Protein AF-J7IHN8-F1 (afdb_monomer_lite)

Secondary structure (DSSP, 8-state):
---HHHHHTS-HHHHHHHHHHHHHHTTSSS-HHHHHHHHHHHHHHHHHHHHHHHHTTS--S------------GGGGS-HHHHHHHHHHHHHHHHHHHHHHTSSS--HHHHHHHHHHTS--PPPPPHHHHHHH-

Organism: Pseudomonas syringae pv. actinidiae (NCBI:txid103796)

Structure (mmCIF, N/CA/C/O backbone):
data_AF-J7IHN8-F1
#
_entry.id   AF-J7IHN8-F1
#
loop_
_atom_site.group_PDB
_atom_site.id
_atom_site.type_symbol
_atom_site.label_atom_id
_atom_site.label_alt_id
_atom_site.label_comp_id
_atom_site.label_asym_id
_atom_site.label_entity_id
_atom_site.label_seq_id
_atom_site.pdbx_PDB_ins_code
_atom_site.Cartn_x
_atom_site.Cartn_y
_atom_site.Cartn_z
_atom_site.occupancy
_atom_site.B_iso_or_equiv
_atom_site.auth_seq_id
_atom_site.auth_comp_id
_atom_site.auth_asym_id
_atom_site.auth_atom_id
_atom_site.pdbx_PDB_model_num
ATOM 1 N N . ALA A 1 1 ? -23.580 -11.615 24.231 1.00 74.19 1 ALA A N 1
ATOM 2 C CA . ALA A 1 1 ? -23.096 -10.227 24.086 1.00 74.19 1 ALA A CA 1
ATOM 3 C C . ALA A 1 1 ? -23.162 -9.563 25.455 1.00 74.19 1 ALA A C 1
ATOM 5 O O . ALA A 1 1 ? -23.941 -10.038 26.266 1.00 74.19 1 ALA A O 1
ATOM 6 N N . ALA A 1 2 ? -22.341 -8.549 25.736 1.00 79.25 2 ALA A N 1
ATOM 7 C CA . ALA A 1 2 ? -22.412 -7.786 26.988 1.00 79.25 2 ALA A CA 1
ATOM 8 C C . ALA A 1 2 ? -23.322 -6.558 26.797 1.00 79.25 2 ALA A C 1
ATOM 10 O O . ALA A 1 2 ? -22.851 -5.425 26.770 1.00 79.25 2 ALA A O 1
ATOM 11 N N . ASP A 1 3 ? -24.605 -6.811 26.546 1.00 87.69 3 ASP A N 1
ATOM 12 C CA . ASP A 1 3 ? -25.642 -5.779 26.455 1.00 87.69 3 ASP A CA 1
ATOM 13 C C . ASP A 1 3 ? -26.174 -5.375 27.845 1.00 87.69 3 ASP A C 1
ATOM 15 O O . ASP A 1 3 ? -25.866 -6.004 28.862 1.00 87.69 3 ASP A O 1
ATOM 19 N N . ASP A 1 4 ? -27.002 -4.332 27.903 1.00 81.00 4 ASP A N 1
ATOM 20 C CA . ASP A 1 4 ? -27.564 -3.826 29.162 1.00 81.00 4 ASP A CA 1
ATOM 21 C C . ASP A 1 4 ? -28.358 -4.889 29.942 1.00 81.00 4 ASP A C 1
ATOM 23 O O . ASP A 1 4 ? -28.338 -4.898 31.179 1.00 81.00 4 ASP A O 1
ATOM 27 N N . GLY A 1 5 ? -29.012 -5.817 29.235 1.00 81.25 5 GLY A N 1
ATOM 28 C CA . GLY A 1 5 ? -29.738 -6.935 29.833 1.00 81.25 5 GLY A CA 1
ATOM 29 C C . GLY A 1 5 ? -28.796 -7.884 30.567 1.00 81.25 5 GLY A C 1
ATOM 30 O O . GLY A 1 5 ? -28.989 -8.169 31.746 1.00 81.25 5 GLY A O 1
ATOM 31 N N . THR A 1 6 ? -27.718 -8.304 29.909 1.00 80.62 6 THR A N 1
ATOM 32 C CA . THR A 1 6 ? -26.704 -9.196 30.495 1.00 80.62 6 THR A CA 1
ATOM 33 C C . THR A 1 6 ? -25.901 -8.550 31.624 1.00 80.62 6 THR A C 1
ATOM 35 O O . THR A 1 6 ? -25.561 -9.229 32.593 1.00 80.62 6 THR A O 1
ATOM 38 N N . ILE A 1 7 ? -25.650 -7.237 31.574 1.00 79.12 7 ILE A N 1
ATOM 39 C CA . ILE A 1 7 ? -24.996 -6.509 32.675 1.00 79.12 7 ILE A CA 1
ATOM 40 C C . ILE A 1 7 ? -25.909 -6.441 33.906 1.00 79.12 7 ILE A C 1
ATOM 42 O O . ILE A 1 7 ? -25.419 -6.481 35.033 1.00 79.12 7 ILE A O 1
ATOM 46 N N . SER A 1 8 ? -27.228 -6.383 33.713 1.00 80.94 8 SER A N 1
ATOM 47 C CA . SER A 1 8 ? -28.208 -6.304 34.806 1.00 80.94 8 SER A CA 1
ATOM 48 C C . SER A 1 8 ? -28.375 -7.624 35.576 1.00 80.94 8 SER A C 1
ATOM 50 O O . SER A 1 8 ? -28.904 -7.618 36.684 1.00 80.94 8 SER A O 1
ATOM 52 N N . VAL A 1 9 ? -27.880 -8.739 35.023 1.00 88.00 9 VAL A N 1
ATOM 53 C CA . VAL A 1 9 ? -27.832 -10.060 35.682 1.00 88.00 9 VAL A CA 1
ATOM 54 C C . VAL A 1 9 ? -26.657 -10.169 36.664 1.00 88.00 9 VAL A C 1
ATOM 56 O O . VAL A 1 9 ? -26.661 -11.024 37.549 1.00 88.00 9 VAL A O 1
ATOM 59 N N . LEU A 1 10 ? -25.645 -9.299 36.552 1.00 85.19 10 LEU A N 1
ATOM 60 C CA . LEU A 1 10 ? -24.555 -9.252 37.525 1.00 85.19 10 LEU A CA 1
ATOM 61 C C . LEU A 1 10 ? -25.071 -8.798 38.888 1.00 85.19 10 LEU A C 1
ATOM 63 O O . LEU A 1 10 ? -26.045 -8.051 38.995 1.00 85.19 10 LEU A O 1
ATOM 67 N N . ARG A 1 11 ? -24.352 -9.191 39.939 1.00 90.38 11 ARG A N 1
ATOM 68 C CA . ARG A 1 11 ? -24.652 -8.717 41.288 1.00 90.38 11 ARG A CA 1
ATOM 69 C C . ARG A 1 11 ? -24.632 -7.177 41.318 1.00 90.38 11 ARG A C 1
ATOM 71 O O . ARG A 1 11 ? -23.719 -6.598 40.713 1.00 90.38 11 ARG A O 1
ATOM 78 N N . PRO A 1 12 ? -25.603 -6.504 41.966 1.00 85.62 12 PRO A N 1
ATOM 79 C CA . PRO A 1 12 ? -25.777 -5.049 41.883 1.00 85.62 12 PRO A CA 1
ATOM 80 C C . PRO A 1 12 ? -24.500 -4.239 42.149 1.00 85.62 12 PRO A C 1
ATOM 82 O O . PRO A 1 12 ? -24.216 -3.262 41.455 1.00 85.62 12 PRO A O 1
ATOM 85 N N . GLU A 1 13 ? -23.668 -4.686 43.087 1.00 86.81 13 GLU A N 1
ATOM 86 C CA . GLU A 1 13 ? -22.395 -4.061 43.447 1.00 86.81 13 GLU A CA 1
ATOM 87 C C . GLU A 1 13 ? -21.325 -4.131 42.340 1.00 86.81 13 GLU A C 1
ATOM 89 O O . GLU A 1 13 ? -2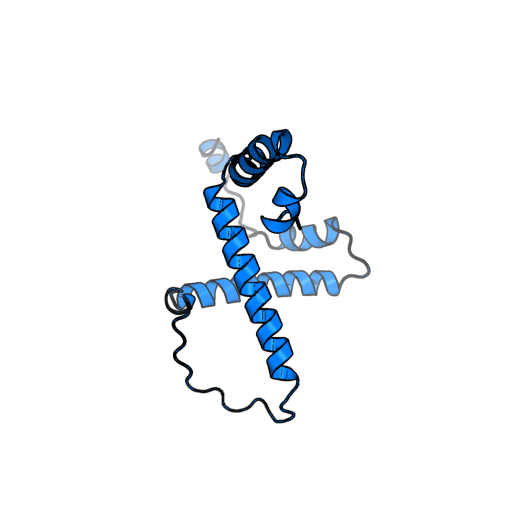0.391 -3.327 42.312 1.00 86.81 13 GLU A O 1
ATOM 94 N N . GLN A 1 14 ? -21.452 -5.074 41.402 1.00 87.50 14 GLN A N 1
ATOM 95 C CA . GLN A 1 14 ? -20.540 -5.254 40.269 1.00 87.50 14 GLN A CA 1
ATOM 96 C C . GLN A 1 14 ? -21.013 -4.516 39.011 1.00 87.50 14 GLN A C 1
ATOM 98 O O . GLN A 1 14 ? -20.192 -4.199 38.147 1.00 87.50 14 GLN A O 1
ATOM 103 N N . GLN A 1 15 ? -22.307 -4.194 38.918 1.00 88.12 15 GLN A N 1
ATOM 104 C CA . GLN A 1 15 ? -22.900 -3.575 37.731 1.00 88.12 15 GLN A CA 1
ATOM 105 C C . GLN A 1 15 ? -22.277 -2.211 37.421 1.00 88.12 15 GLN A C 1
ATOM 107 O O . GLN A 1 15 ? -21.936 -1.935 36.274 1.00 88.12 15 GLN A O 1
ATOM 112 N N . SER A 1 16 ? -22.062 -1.371 38.437 1.00 88.62 16 SER A N 1
ATOM 113 C CA . SER A 1 16 ? -21.483 -0.031 38.251 1.00 88.62 16 SER A CA 1
ATOM 114 C C . SER A 1 16 ? -20.059 -0.079 37.672 1.00 88.62 16 SER A C 1
ATOM 116 O O . SER A 1 16 ? -19.730 0.640 36.721 1.00 88.62 16 SER A O 1
ATOM 118 N N . LYS A 1 17 ? -19.224 -0.997 38.180 1.00 88.88 17 LYS A N 1
ATOM 119 C CA . LYS A 1 17 ? -17.859 -1.216 37.674 1.00 88.88 17 LYS A CA 1
ATOM 120 C C . LYS A 1 17 ? -17.870 -1.785 36.257 1.00 88.88 17 LYS A C 1
ATOM 122 O O . LYS A 1 17 ? -17.123 -1.303 35.411 1.00 88.88 17 LYS A O 1
ATOM 127 N N . ALA A 1 18 ? -18.745 -2.754 35.986 1.00 86.94 18 ALA A N 1
ATOM 128 C CA . ALA A 1 18 ? -18.892 -3.345 34.659 1.00 86.94 18 ALA A CA 1
ATOM 129 C C . ALA A 1 18 ? -19.329 -2.300 33.617 1.00 86.94 18 ALA A C 1
ATOM 131 O O . ALA A 1 18 ? -18.687 -2.168 32.578 1.00 86.94 18 ALA A O 1
ATOM 132 N N . ARG A 1 19 ? -20.353 -1.488 33.918 1.00 88.44 19 ARG A N 1
ATOM 133 C CA . ARG A 1 19 ? -20.815 -0.402 33.033 1.00 88.44 19 ARG A CA 1
ATOM 134 C C . ARG A 1 19 ? -19.708 0.610 32.747 1.00 88.44 19 ARG A C 1
ATOM 136 O O . ARG A 1 19 ? -19.510 0.995 31.598 1.00 88.44 19 ARG A O 1
ATOM 143 N N . SER A 1 20 ? -18.960 1.009 33.776 1.00 87.50 20 SER A N 1
ATOM 144 C CA . SER A 1 20 ? -17.844 1.952 33.629 1.00 87.50 20 SER A CA 1
ATOM 145 C C . SER A 1 20 ? -16.726 1.385 32.751 1.00 87.50 20 SER A C 1
ATOM 147 O O . SER A 1 20 ? -16.212 2.084 31.879 1.00 87.50 20 SER A O 1
ATOM 149 N N . PHE A 1 21 ? -16.396 0.102 32.929 1.00 91.62 21 PHE A N 1
ATOM 150 C CA . PHE A 1 21 ? -15.411 -0.594 32.106 1.00 91.62 21 PHE A CA 1
ATOM 151 C C . PHE A 1 21 ? -15.835 -0.649 30.634 1.00 91.62 21 PHE A C 1
ATOM 153 O O . PHE A 1 21 ? -15.092 -0.186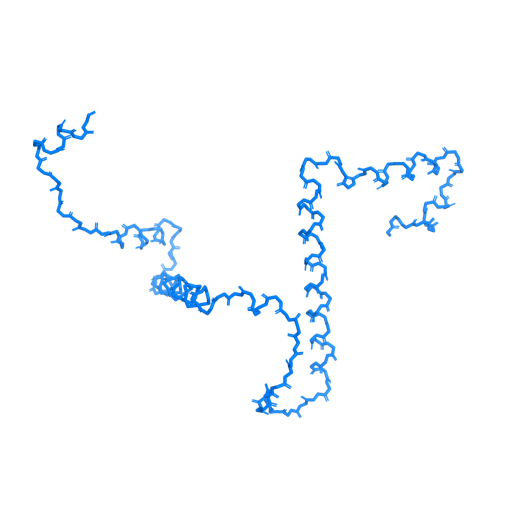 29.771 1.00 91.62 21 PHE A O 1
ATOM 160 N N . PHE A 1 22 ? -17.039 -1.146 30.333 1.00 90.81 22 PHE A N 1
ATOM 161 C CA . PHE A 1 22 ? -17.503 -1.274 28.947 1.00 90.81 22 PHE A CA 1
ATOM 162 C C . PHE A 1 22 ? -17.687 0.082 28.254 1.00 90.81 22 PHE A C 1
ATOM 164 O O . PHE A 1 22 ? -17.431 0.189 27.056 1.00 90.81 22 PHE A O 1
ATOM 171 N N . LYS A 1 23 ? -18.029 1.139 29.004 1.00 88.75 23 LYS A N 1
ATOM 172 C CA . LYS A 1 23 ? -18.074 2.514 28.486 1.00 88.75 23 LYS A CA 1
ATOM 173 C C . LYS A 1 23 ? -16.691 3.030 28.070 1.00 88.75 23 LYS A C 1
ATOM 175 O O . LYS A 1 23 ? -16.580 3.713 27.057 1.00 88.75 23 LYS A O 1
ATOM 180 N N . GLY A 1 24 ? -15.647 2.720 28.842 1.00 84.44 24 GLY A N 1
ATOM 181 C CA . GLY A 1 24 ? -14.277 3.174 28.578 1.00 84.44 24 GLY A CA 1
ATOM 182 C C . GLY A 1 24 ? -13.492 2.293 27.601 1.00 84.44 24 GLY A C 1
ATOM 183 O O . GLY A 1 24 ? -12.569 2.778 26.950 1.00 84.44 24 GLY A O 1
ATOM 184 N N . ALA A 1 25 ? -13.861 1.017 27.462 1.00 87.12 25 ALA A N 1
ATOM 185 C CA . ALA A 1 25 ? -13.088 0.017 26.724 1.00 87.12 25 ALA A CA 1
ATOM 186 C C . ALA A 1 25 ? -12.788 0.409 25.265 1.00 87.12 25 ALA A C 1
ATOM 188 O O . ALA A 1 25 ? -11.691 0.158 24.769 1.00 87.12 25 ALA A O 1
ATOM 189 N N . SER A 1 26 ? -13.722 1.079 24.583 1.00 83.06 26 SER A N 1
ATOM 190 C CA . SER A 1 26 ? -13.543 1.528 23.193 1.00 83.06 26 SER A CA 1
ATOM 191 C C . SER A 1 26 ? -12.503 2.650 23.036 1.00 83.06 26 SER A C 1
ATOM 193 O O . SER A 1 26 ? -11.929 2.824 21.953 1.00 83.06 26 SER A O 1
ATOM 195 N N . GLN A 1 27 ? -12.218 3.383 24.116 1.00 84.00 27 GLN A N 1
ATOM 196 C CA . GLN A 1 27 ? -11.339 4.552 24.135 1.00 84.00 27 GLN A CA 1
ATOM 197 C C . GLN A 1 27 ? -9.916 4.245 24.626 1.00 84.00 27 GLN A C 1
ATOM 199 O O . GLN A 1 27 ? -9.032 5.071 24.425 1.00 84.00 27 GLN A O 1
ATOM 204 N N . LEU A 1 28 ? -9.673 3.065 25.214 1.00 83.38 28 LEU A N 1
ATOM 205 C CA . LEU A 1 28 ? -8.391 2.716 25.849 1.00 83.38 28 LEU A CA 1
ATOM 206 C C . LEU A 1 28 ? -7.199 2.667 24.884 1.00 83.38 28 LEU A C 1
ATOM 208 O O . LEU A 1 28 ? -6.077 2.977 25.269 1.00 83.38 28 LEU A O 1
ATOM 212 N N . ILE A 1 29 ? -7.423 2.266 23.634 1.00 82.75 29 ILE A N 1
ATOM 213 C CA . ILE A 1 29 ? -6.354 2.184 22.633 1.00 82.75 29 ILE A CA 1
ATOM 214 C C . ILE A 1 29 ? -6.229 3.552 21.941 1.00 82.75 29 ILE A C 1
ATOM 216 O O . ILE A 1 29 ? -7.232 4.121 21.495 1.00 82.75 29 ILE A O 1
ATOM 220 N N . GLY A 1 30 ? -5.007 4.069 21.791 1.00 77.06 30 GLY A N 1
ATOM 221 C CA . GLY A 1 30 ? -4.740 5.328 21.080 1.00 77.06 30 GLY A CA 1
ATOM 222 C C . GLY A 1 30 ? -5.294 5.321 19.649 1.00 77.06 30 GLY A C 1
ATOM 223 O O . GLY A 1 30 ? -5.240 4.299 18.971 1.00 77.06 30 GLY A O 1
ATOM 224 N N . GLY A 1 31 ? -5.896 6.428 19.205 1.00 82.06 31 GLY A N 1
ATOM 225 C CA . GLY A 1 31 ? -6.577 6.508 17.900 1.00 82.06 31 GLY A CA 1
ATOM 226 C C . GLY A 1 31 ? -8.025 5.993 17.897 1.00 82.06 31 GLY A C 1
ATOM 227 O O . GLY A 1 31 ? -8.483 5.397 16.921 1.00 82.06 31 GLY A O 1
ATOM 228 N N . SER A 1 32 ? -8.753 6.168 19.005 1.00 81.25 32 SER A N 1
ATOM 229 C CA . SER A 1 32 ? -10.143 5.708 19.163 1.00 81.25 32 SER A CA 1
ATOM 230 C C . SER A 1 32 ? -11.113 6.300 18.142 1.00 81.25 32 SER A C 1
ATOM 232 O O . SER A 1 32 ? -11.991 5.584 17.668 1.00 81.25 32 SER A O 1
ATOM 234 N N . SER A 1 33 ? -10.915 7.558 17.743 1.00 79.56 33 SER A N 1
ATOM 235 C CA . SER A 1 33 ? -11.730 8.224 16.721 1.00 79.56 33 SER A CA 1
ATOM 236 C C . SER A 1 33 ? -11.580 7.557 15.349 1.00 79.56 33 SER A C 1
ATOM 238 O O . SER A 1 33 ? -12.571 7.169 14.733 1.00 79.56 33 SER A O 1
ATOM 240 N N . GLN A 1 34 ? -10.341 7.317 14.908 1.00 83.25 34 GLN A N 1
ATOM 241 C CA . GLN A 1 34 ? -10.059 6.660 13.629 1.00 83.25 34 GLN A CA 1
ATOM 242 C C . GLN A 1 34 ? -10.589 5.224 13.621 1.00 83.25 34 GLN A C 1
ATOM 244 O O . GLN A 1 34 ? -11.228 4.800 12.660 1.00 83.25 34 GLN A O 1
ATOM 249 N N . ARG A 1 35 ? -10.389 4.476 14.714 1.00 85.50 35 ARG A N 1
ATOM 250 C CA . ARG A 1 35 ? -10.926 3.112 14.823 1.00 85.50 35 ARG A CA 1
ATOM 251 C C . ARG A 1 35 ? -12.451 3.074 14.819 1.00 85.50 35 ARG A C 1
ATOM 253 O O . ARG A 1 35 ? -13.009 2.174 14.201 1.00 85.50 35 ARG A O 1
ATOM 260 N N . ALA A 1 36 ? -13.120 4.016 15.485 1.00 85.69 36 ALA A N 1
ATOM 261 C CA . ALA A 1 36 ? -14.580 4.086 15.491 1.00 85.69 36 ALA A CA 1
ATOM 262 C C . ALA A 1 36 ? -15.132 4.358 14.083 1.00 85.69 36 ALA A C 1
ATOM 264 O O . ALA A 1 36 ? -16.068 3.683 13.661 1.00 85.69 36 ALA A O 1
ATOM 265 N N . GLN A 1 37 ? -14.501 5.266 13.330 1.00 83.56 37 GLN A N 1
ATOM 266 C CA . GLN A 1 37 ? -14.863 5.541 11.935 1.00 83.56 37 GLN A CA 1
ATOM 267 C C . GLN A 1 37 ? -14.671 4.306 11.043 1.00 83.56 37 GLN A C 1
ATOM 269 O O . GLN A 1 37 ? -15.577 3.941 10.296 1.00 83.56 37 GLN A O 1
ATOM 274 N N . ILE A 1 38 ? -13.533 3.611 11.163 1.00 84.75 38 ILE A N 1
ATOM 275 C CA . ILE A 1 38 ? -13.275 2.371 10.411 1.00 84.75 38 ILE A CA 1
ATOM 276 C C . ILE A 1 38 ? -14.314 1.299 10.764 1.00 84.75 38 ILE A C 1
ATOM 278 O O . ILE A 1 38 ? -14.900 0.693 9.870 1.00 84.75 38 ILE A O 1
ATOM 282 N N . ALA A 1 39 ? -14.588 1.084 12.054 1.00 85.25 39 ALA A N 1
ATOM 283 C CA . ALA A 1 39 ? -15.567 0.097 12.503 1.00 85.25 39 ALA A CA 1
ATOM 284 C C . ALA A 1 39 ? -16.984 0.407 11.991 1.00 85.25 39 ALA A C 1
ATOM 286 O O . ALA A 1 39 ? -17.697 -0.507 11.580 1.00 85.25 39 ALA A O 1
ATOM 287 N N . GLN A 1 40 ? -17.381 1.683 11.966 1.00 87.38 40 GLN A N 1
ATOM 288 C CA . GLN A 1 40 ? -18.672 2.110 11.429 1.00 87.38 40 GLN A CA 1
ATOM 289 C C . GLN A 1 40 ? -18.788 1.799 9.932 1.00 87.38 40 GLN A C 1
ATOM 291 O O . GLN A 1 40 ? -19.754 1.157 9.523 1.00 87.38 40 GLN A O 1
ATOM 296 N N . VAL A 1 41 ? -17.782 2.172 9.134 1.00 88.75 41 VAL A N 1
ATOM 297 C CA . VAL A 1 41 ? -17.771 1.913 7.684 1.00 88.75 41 VAL A CA 1
ATOM 298 C C . VAL A 1 41 ? -17.779 0.412 7.384 1.00 88.75 41 VAL A C 1
ATOM 300 O O . VAL A 1 41 ? -18.469 -0.035 6.467 1.00 88.75 41 VAL A O 1
ATOM 303 N N . LEU A 1 42 ? -17.042 -0.393 8.154 1.00 88.38 42 LEU A N 1
ATOM 304 C CA . LEU A 1 42 ? -17.043 -1.848 7.991 1.00 88.38 42 LEU A CA 1
ATOM 305 C C . LEU A 1 42 ? -18.419 -2.447 8.298 1.00 88.38 42 LEU A C 1
ATOM 307 O O . LEU A 1 42 ? -18.921 -3.246 7.508 1.00 88.38 42 LEU A O 1
ATOM 311 N N . ASN A 1 43 ? -19.054 -2.034 9.397 1.00 87.62 43 ASN A N 1
ATOM 312 C CA . ASN A 1 43 ? -20.385 -2.516 9.761 1.00 87.62 43 ASN A CA 1
ATOM 313 C C . ASN A 1 43 ? -21.445 -2.119 8.723 1.00 87.62 43 ASN A C 1
ATOM 315 O O . ASN A 1 43 ? -22.292 -2.942 8.377 1.00 87.62 43 ASN A O 1
ATOM 319 N N . GLU A 1 44 ? -21.366 -0.906 8.174 1.00 85.25 44 GLU A N 1
ATOM 320 C CA . GLU A 1 44 ? -22.246 -0.445 7.095 1.00 85.25 44 GLU A CA 1
ATOM 321 C C . GLU A 1 44 ? -22.074 -1.289 5.823 1.00 85.25 44 GLU A C 1
ATOM 323 O O . GLU A 1 44 ? -23.053 -1.748 5.234 1.00 85.25 44 GLU A O 1
ATOM 328 N N . LYS A 1 45 ? -20.830 -1.575 5.420 1.00 85.81 45 LYS A N 1
ATOM 329 C CA . LYS A 1 45 ? -20.559 -2.417 4.244 1.00 85.81 45 LYS A CA 1
ATOM 330 C C . LYS A 1 45 ? -21.008 -3.861 4.444 1.00 85.81 45 LYS A C 1
ATOM 332 O O . LYS A 1 45 ? -21.544 -4.456 3.512 1.00 85.81 45 LYS A O 1
ATOM 337 N N . VAL A 1 46 ? -20.832 -4.419 5.643 1.00 79.12 46 VAL A N 1
ATOM 338 C CA . VAL A 1 46 ? -21.321 -5.766 5.978 1.00 79.12 46 VAL A CA 1
ATOM 339 C C . VAL A 1 46 ? -22.848 -5.817 5.933 1.00 79.12 46 VAL A C 1
ATOM 341 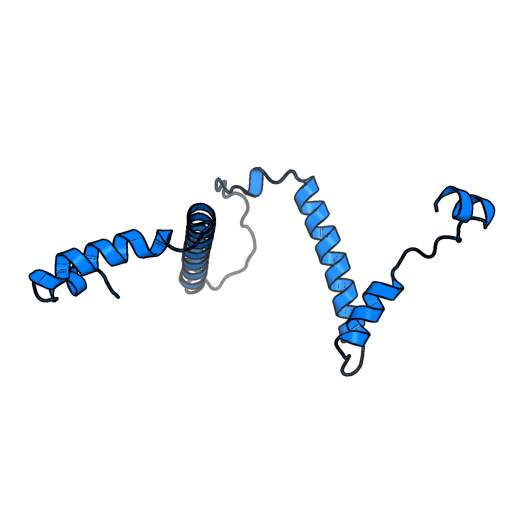O O . VAL A 1 46 ? -23.402 -6.776 5.394 1.00 79.12 46 VAL A O 1
ATOM 344 N N . ALA A 1 47 ? -23.535 -4.794 6.449 1.00 77.06 47 ALA A N 1
ATOM 345 C CA . ALA A 1 47 ? -24.989 -4.698 6.352 1.00 77.06 47 ALA A CA 1
ATOM 346 C C . ALA A 1 47 ? -25.441 -4.636 4.884 1.00 77.06 47 ALA A C 1
ATOM 348 O O . ALA A 1 47 ? -26.276 -5.438 4.474 1.00 77.06 47 ALA A O 1
ATOM 349 N N . SER A 1 48 ? -24.816 -3.785 4.067 1.00 73.31 48 SER A N 1
ATOM 350 C CA . SER A 1 48 ? -25.114 -3.668 2.633 1.00 73.31 48 SER A CA 1
ATOM 351 C C . SER A 1 48 ? -24.859 -4.965 1.856 1.00 73.31 48 SER A C 1
ATOM 353 O O . SER A 1 48 ? -25.690 -5.365 1.043 1.00 73.31 48 SER A O 1
ATOM 355 N N . ALA A 1 49 ? -23.762 -5.676 2.135 1.00 69.81 49 ALA A N 1
ATOM 356 C CA . ALA A 1 49 ? -23.465 -6.964 1.506 1.00 69.81 49 ALA A CA 1
ATOM 357 C C . ALA A 1 49 ? -24.507 -8.041 1.856 1.00 69.81 49 ALA A C 1
ATOM 359 O O . ALA A 1 49 ? -24.900 -8.832 0.996 1.00 69.81 49 ALA A O 1
ATOM 360 N N . ARG A 1 50 ? -25.007 -8.048 3.099 1.00 69.19 50 ARG A N 1
ATOM 361 C CA . ARG A 1 50 ? -26.115 -8.929 3.498 1.00 69.19 50 ARG A CA 1
ATOM 362 C C . ARG A 1 50 ? -27.396 -8.565 2.752 1.00 69.19 50 ARG A C 1
ATOM 364 O O . ARG A 1 50 ? -28.065 -9.460 2.247 1.00 69.19 50 ARG A O 1
ATOM 371 N N . THR A 1 51 ? -27.703 -7.280 2.600 1.00 64.25 51 THR A N 1
ATOM 372 C CA . THR A 1 51 ? -28.879 -6.824 1.843 1.00 64.25 51 THR A CA 1
ATOM 373 C C . THR A 1 51 ? -28.830 -7.253 0.371 1.00 64.25 51 THR A C 1
ATOM 375 O O . THR A 1 51 ? -29.862 -7.624 -0.180 1.00 64.25 51 THR A O 1
ATOM 378 N N . VAL A 1 52 ? -27.653 -7.274 -0.266 1.00 59.53 52 VAL A N 1
ATOM 379 C CA . VAL A 1 52 ? -27.490 -7.781 -1.646 1.00 59.53 52 VAL A CA 1
ATOM 380 C C . VAL A 1 52 ? -27.785 -9.282 -1.730 1.00 59.53 52 VAL A C 1
ATOM 382 O O . VAL A 1 52 ? -28.499 -9.718 -2.630 1.00 59.53 52 VAL A O 1
ATOM 385 N N . LEU A 1 53 ? -27.312 -10.076 -0.765 1.00 57.97 53 LEU A N 1
ATOM 386 C CA . LEU A 1 53 ? -27.600 -11.515 -0.715 1.00 57.97 53 LEU A CA 1
ATOM 387 C C . LEU A 1 53 ? -29.086 -11.809 -0.461 1.00 57.97 53 LEU A C 1
ATOM 389 O O . LEU A 1 53 ? -29.632 -12.737 -1.052 1.00 57.97 53 LEU A O 1
ATOM 393 N N . HIS A 1 54 ? -29.755 -11.003 0.367 1.00 55.72 54 HIS A N 1
ATOM 394 C CA . HIS A 1 54 ? -31.194 -11.137 0.606 1.00 55.72 54 HIS A CA 1
ATOM 395 C C . HIS A 1 54 ? -32.050 -10.687 -0.594 1.00 55.72 54 HIS A C 1
ATOM 397 O O . HIS A 1 54 ? -33.137 -11.228 -0.781 1.00 55.72 54 HIS A O 1
ATOM 403 N N . GLN A 1 55 ? -31.567 -9.763 -1.435 1.00 51.44 55 GLN A N 1
ATOM 404 C CA . GLN A 1 55 ? -32.255 -9.347 -2.668 1.00 51.44 55 GLN A CA 1
ATOM 405 C C . GLN A 1 55 ? -32.030 -10.311 -3.845 1.00 51.44 55 GLN A C 1
ATOM 407 O O . GLN A 1 55 ? -32.951 -10.545 -4.624 1.00 51.44 55 GLN A O 1
ATOM 412 N N . SER A 1 56 ? -30.857 -10.946 -3.947 1.00 47.00 56 SER A N 1
ATOM 413 C CA . SER A 1 56 ? -30.567 -11.932 -5.005 1.00 47.00 56 SER A CA 1
ATOM 414 C C . SER A 1 56 ? -31.355 -13.242 -4.888 1.00 47.00 56 SER A C 1
ATOM 416 O O . SER A 1 56 ? -31.347 -14.041 -5.820 1.00 47.00 56 SER A O 1
ATOM 418 N N . ALA A 1 57 ? -32.053 -13.482 -3.775 1.00 45.94 57 ALA A N 1
ATOM 419 C CA . ALA A 1 57 ? -32.836 -14.700 -3.585 1.00 45.94 57 ALA A CA 1
ATOM 420 C C . ALA A 1 57 ? -34.196 -14.703 -4.318 1.00 45.94 57 ALA A C 1
ATOM 422 O O . ALA A 1 57 ? -34.875 -15.726 -4.279 1.00 45.94 57 ALA A O 1
ATOM 423 N N . MET A 1 58 ? -34.613 -13.606 -4.973 1.00 47.09 58 MET A N 1
ATOM 424 C CA . MET A 1 58 ? -35.981 -13.488 -5.514 1.00 47.09 58 MET A CA 1
ATOM 425 C C . MET A 1 58 ? -36.140 -13.179 -7.008 1.00 47.09 58 MET A C 1
ATOM 427 O O . MET A 1 58 ? -37.274 -13.183 -7.473 1.00 47.09 58 MET A O 1
ATOM 431 N N . THR A 1 59 ? -35.093 -13.000 -7.816 1.00 41.72 59 THR A N 1
ATOM 432 C CA . THR A 1 59 ? -35.312 -12.756 -9.259 1.00 41.72 59 THR A CA 1
ATOM 433 C C . THR A 1 59 ? -34.256 -13.410 -10.136 1.00 41.72 59 THR A C 1
ATOM 435 O O . THR A 1 59 ? -33.198 -12.847 -10.410 1.00 41.72 59 THR A O 1
ATOM 438 N N . GLY A 1 60 ? -34.586 -14.604 -10.632 1.00 46.62 60 GLY A N 1
ATOM 439 C CA . GLY A 1 60 ? -34.014 -15.111 -11.871 1.00 46.62 60 GLY A CA 1
ATOM 440 C C . GLY A 1 60 ? -34.465 -14.219 -13.026 1.00 46.62 60 GLY A C 1
ATOM 441 O O . GLY A 1 60 ? -35.648 -14.171 -13.346 1.00 46.62 60 GLY A O 1
ATOM 442 N N . GLY A 1 61 ? -33.532 -13.493 -13.635 1.00 40.06 61 GLY A N 1
ATOM 443 C CA . GLY A 1 61 ? -33.836 -12.676 -14.805 1.00 40.06 61 GLY A CA 1
ATOM 444 C C . GLY A 1 61 ? -32.843 -11.545 -15.026 1.00 40.06 61 GLY A C 1
ATOM 445 O O . GLY A 1 61 ? -33.007 -10.476 -14.464 1.00 40.06 61 GLY A O 1
ATOM 446 N N . ARG A 1 62 ? -31.849 -11.818 -15.880 1.00 40.41 62 ARG A N 1
ATOM 447 C CA . ARG A 1 62 ? -31.161 -10.889 -16.800 1.00 40.41 62 ARG A CA 1
ATOM 448 C C . ARG A 1 62 ? -30.779 -9.507 -16.237 1.00 40.41 62 ARG A C 1
ATOM 450 O O . ARG A 1 62 ? -31.587 -8.590 -16.183 1.00 40.41 62 ARG A O 1
ATOM 457 N N . PHE A 1 63 ? -29.484 -9.356 -15.959 1.00 47.25 63 PHE A 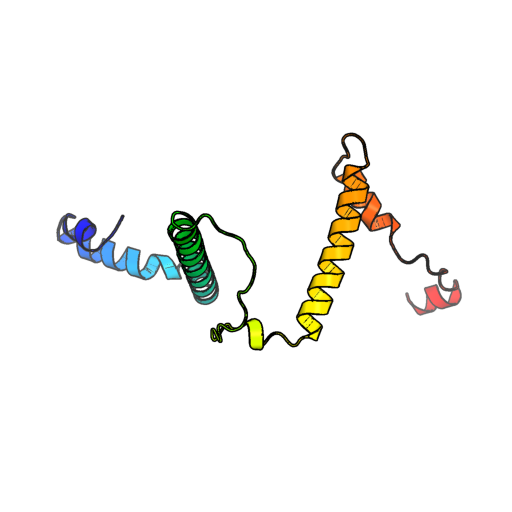N 1
ATOM 458 C CA . PHE A 1 63 ? -28.796 -8.078 -15.764 1.00 47.25 63 PHE A CA 1
ATOM 459 C C . PHE A 1 63 ? -28.713 -7.280 -17.072 1.00 47.25 63 PHE A C 1
ATOM 461 O O . PHE A 1 63 ? -27.656 -7.197 -17.683 1.00 47.25 63 PHE A O 1
ATOM 468 N N . ASP A 1 64 ? -29.816 -6.682 -17.492 1.00 44.47 64 ASP A N 1
ATOM 469 C CA . ASP A 1 64 ? -29.783 -5.571 -18.435 1.00 44.47 64 ASP A CA 1
ATOM 470 C C . ASP A 1 64 ? -30.723 -4.499 -17.898 1.00 44.47 64 ASP A C 1
ATOM 472 O O . ASP A 1 64 ? -31.852 -4.792 -17.508 1.00 44.47 64 ASP A O 1
ATOM 476 N N . THR A 1 65 ? -30.273 -3.246 -17.910 1.00 48.12 65 THR A N 1
ATOM 477 C CA . THR A 1 65 ? -31.002 -2.041 -17.465 1.00 48.12 65 THR A CA 1
ATOM 478 C C . THR A 1 65 ? -31.100 -1.812 -15.946 1.00 48.12 65 THR A C 1
ATOM 480 O O . THR A 1 65 ? -32.155 -1.913 -15.333 1.00 48.12 65 THR A O 1
ATOM 483 N N . LEU A 1 66 ? -29.996 -1.353 -15.348 1.00 42.50 6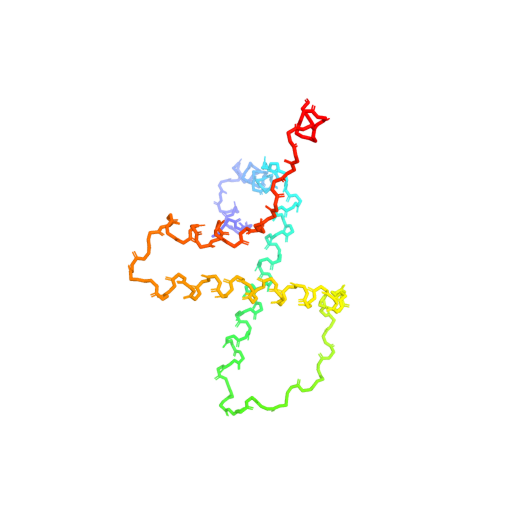6 LEU A N 1
ATOM 484 C CA . LEU A 1 66 ? -30.028 -0.464 -14.176 1.00 42.50 66 LEU A CA 1
ATOM 485 C C . LEU A 1 66 ? -29.426 0.894 -14.567 1.00 42.50 66 LEU A C 1
ATOM 487 O O . LEU A 1 66 ? -28.412 1.346 -14.044 1.00 42.50 66 LEU A O 1
ATOM 491 N N . GLU A 1 67 ? -30.066 1.535 -15.545 1.00 52.59 67 GLU A N 1
ATOM 492 C CA . GLU A 1 67 ? -30.015 2.987 -15.687 1.00 52.59 67 GLU A CA 1
ATOM 493 C C . GLU A 1 67 ? -30.775 3.612 -14.506 1.00 52.59 67 GLU A C 1
ATOM 495 O O . GLU A 1 67 ? -31.920 3.256 -14.236 1.00 52.59 67 GLU A O 1
ATOM 500 N N . ARG A 1 68 ? -30.146 4.612 -13.879 1.00 53.16 68 ARG A N 1
ATOM 501 C CA . ARG A 1 68 ? -30.804 5.696 -13.130 1.00 53.16 68 ARG A CA 1
ATOM 502 C C . ARG A 1 68 ? -31.389 5.337 -11.757 1.00 53.16 68 ARG A C 1
ATOM 504 O O . ARG A 1 68 ? -32.589 5.400 -11.520 1.00 53.16 68 ARG A O 1
ATOM 511 N N . GLY A 1 69 ? -30.493 5.097 -10.805 1.00 37.81 69 GLY A N 1
ATOM 512 C CA . GLY A 1 69 ? -30.757 5.303 -9.382 1.00 37.81 69 GLY A CA 1
ATOM 513 C C . GLY A 1 69 ? -29.780 6.336 -8.838 1.00 37.81 69 GLY A C 1
ATOM 514 O O . GLY A 1 69 ? -28.645 5.993 -8.518 1.00 37.81 69 GLY A O 1
ATOM 515 N N . GLU A 1 70 ? -30.208 7.596 -8.757 1.00 43.44 70 GLU A N 1
ATOM 516 C CA . GLU A 1 70 ? -29.512 8.688 -8.070 1.00 43.44 70 GLU A CA 1
ATOM 517 C C . GLU A 1 70 ? -29.427 8.375 -6.567 1.00 43.44 70 GLU A C 1
ATOM 519 O O . GLU A 1 70 ? -30.207 8.852 -5.751 1.00 43.44 70 GLU A O 1
ATOM 524 N N . SER A 1 71 ? -28.501 7.497 -6.189 1.00 37.88 71 SER A N 1
ATOM 525 C CA . SER A 1 71 ? -28.144 7.269 -4.795 1.00 37.88 71 SER A CA 1
ATOM 526 C C . SER A 1 71 ? -26.987 8.193 -4.468 1.00 37.88 71 SER A C 1
ATOM 528 O O . SER A 1 71 ? -25.927 8.096 -5.087 1.00 37.88 71 SER A O 1
ATOM 530 N N . SER A 1 72 ? -27.208 9.090 -3.510 1.00 44.59 72 SER A N 1
ATOM 531 C CA . SER A 1 72 ? -26.245 10.018 -2.911 1.00 44.59 72 SER A CA 1
ATOM 532 C C . SER A 1 72 ? -25.062 9.279 -2.268 1.00 44.59 72 SER A C 1
ATOM 534 O O . SER A 1 72 ? -24.906 9.237 -1.052 1.00 44.59 72 SER A O 1
ATOM 536 N N . SER A 1 73 ? -24.242 8.644 -3.099 1.00 42.34 73 SER A N 1
ATOM 537 C CA . SER A 1 73 ? -23.035 7.924 -2.733 1.00 42.34 73 SER A CA 1
ATOM 538 C C . SER A 1 73 ? -21.860 8.886 -2.842 1.00 42.34 73 SER A C 1
ATOM 540 O O . SER A 1 73 ? -21.703 9.564 -3.858 1.00 42.34 73 SER A O 1
ATOM 542 N N . ALA A 1 74 ? -20.980 8.898 -1.840 1.00 47.38 74 ALA A N 1
ATOM 543 C CA . ALA A 1 74 ? -19.719 9.651 -1.838 1.00 47.38 74 ALA A CA 1
ATOM 544 C C . ALA A 1 74 ? -18.790 9.332 -3.039 1.00 47.38 74 ALA A C 1
ATOM 546 O O . ALA A 1 74 ? -17.750 9.962 -3.217 1.00 47.38 74 ALA A O 1
ATOM 547 N N . THR A 1 75 ? -19.180 8.388 -3.899 1.00 48.00 75 THR A N 1
ATOM 548 C CA . THR A 1 75 ? -18.622 8.146 -5.232 1.00 48.00 75 THR A CA 1
ATOM 549 C C . THR A 1 75 ? -18.665 9.380 -6.147 1.00 48.00 75 THR A C 1
ATOM 551 O O . THR A 1 75 ? -17.776 9.516 -6.981 1.00 48.00 75 THR A O 1
ATOM 554 N N . THR A 1 76 ? -19.609 10.317 -5.986 1.00 43.56 76 THR A N 1
ATOM 555 C CA . THR A 1 76 ? -19.645 11.561 -6.793 1.00 43.56 76 THR A CA 1
ATOM 556 C C . THR A 1 76 ? -18.593 12.601 -6.394 1.00 43.56 76 THR A C 1
ATOM 558 O O . THR A 1 76 ? -18.364 13.546 -7.145 1.00 43.56 76 THR A O 1
ATOM 561 N N . ALA A 1 77 ? -17.896 12.424 -5.264 1.00 47.03 77 ALA A N 1
ATOM 562 C CA . ALA A 1 77 ? -16.761 13.270 -4.880 1.00 47.03 77 ALA A CA 1
ATOM 563 C C . ALA A 1 77 ? -15.414 12.760 -5.426 1.00 47.03 77 ALA A C 1
ATOM 565 O O . ALA A 1 77 ? -14.400 13.459 -5.345 1.00 47.03 77 ALA A O 1
ATOM 566 N N . ILE A 1 78 ? -15.382 11.551 -5.999 1.00 48.97 78 ILE A N 1
ATOM 567 C CA . ILE A 1 78 ? -14.201 11.043 -6.689 1.00 48.97 78 ILE A CA 1
ATOM 568 C C . ILE A 1 78 ? -14.148 11.770 -8.027 1.00 48.97 78 ILE A C 1
ATOM 570 O O . ILE A 1 78 ? -14.902 11.455 -8.948 1.00 48.97 78 ILE A O 1
ATOM 574 N N . LYS A 1 79 ? -13.264 12.772 -8.129 1.00 51.53 79 LYS A N 1
ATOM 575 C CA . LYS A 1 79 ? -12.939 13.406 -9.413 1.00 51.53 79 LYS A CA 1
ATOM 576 C C . LYS A 1 79 ? -12.761 12.285 -10.450 1.00 51.53 79 LYS A C 1
ATOM 578 O O . LYS A 1 79 ? -12.060 11.323 -10.138 1.00 51.53 79 LYS A O 1
ATOM 583 N N . PRO A 1 80 ? -13.344 12.366 -11.656 1.00 56.22 80 PRO A N 1
ATOM 584 C CA . PRO A 1 80 ? -13.269 11.287 -12.649 1.00 56.22 80 PRO A CA 1
ATOM 585 C C . PRO A 1 80 ? -11.829 10.815 -12.934 1.00 56.22 80 PRO A C 1
ATOM 587 O O . PRO A 1 80 ? -11.600 9.645 -13.235 1.00 56.22 80 PRO A O 1
ATOM 590 N N . THR A 1 81 ? -10.842 11.688 -12.722 1.00 58.75 81 THR A N 1
ATOM 591 C CA . THR A 1 81 ? -9.406 11.386 -12.769 1.00 58.75 81 THR A CA 1
ATOM 592 C C . THR A 1 81 ? -8.920 10.389 -11.709 1.00 58.75 81 THR A C 1
ATOM 594 O O . THR A 1 81 ? -8.035 9.589 -11.993 1.00 58.75 81 THR A O 1
ATOM 597 N N . ALA A 1 82 ? -9.489 10.380 -10.502 1.00 58.75 82 ALA A N 1
ATOM 598 C CA . ALA A 1 82 ? -9.115 9.440 -9.444 1.00 58.75 82 ALA A CA 1
ATOM 599 C C . ALA A 1 82 ? -9.603 8.009 -9.737 1.00 58.75 82 ALA A C 1
ATOM 601 O O . ALA A 1 82 ? -8.899 7.053 -9.419 1.00 58.75 82 ALA A O 1
ATOM 602 N N . ASN A 1 83 ? -10.738 7.850 -10.429 1.00 68.56 83 ASN A N 1
ATOM 603 C CA . ASN A 1 83 ? -11.163 6.541 -10.937 1.00 68.56 83 ASN A CA 1
ATOM 604 C C . ASN A 1 83 ? -10.233 6.030 -12.048 1.00 68.56 83 ASN A C 1
ATOM 606 O O . ASN A 1 83 ? -9.875 4.856 -12.045 1.00 68.56 83 ASN A O 1
ATOM 610 N N . GLN A 1 84 ? -9.782 6.902 -12.954 1.00 71.81 84 GLN A N 1
ATOM 611 C CA . GLN A 1 84 ? -8.824 6.529 -14.005 1.00 71.81 84 GLN A CA 1
ATOM 612 C C . GLN A 1 84 ? -7.449 6.149 -13.430 1.00 71.81 84 GLN A C 1
ATOM 614 O O . GLN A 1 84 ? -6.854 5.159 -13.849 1.00 71.81 84 GLN A O 1
ATOM 619 N N . ALA A 1 85 ? -6.961 6.884 -12.427 1.00 75.81 85 ALA A N 1
ATOM 620 C CA . ALA A 1 85 ? -5.707 6.563 -11.744 1.00 75.81 85 ALA A CA 1
ATOM 621 C C . ALA A 1 85 ? -5.782 5.222 -10.991 1.00 75.81 85 ALA A C 1
ATOM 623 O O . ALA A 1 85 ? -4.844 4.422 -11.052 1.00 75.81 85 ALA A O 1
ATOM 624 N N . ALA A 1 86 ? -6.913 4.943 -10.333 1.00 78.94 86 ALA A N 1
ATOM 625 C CA . ALA A 1 86 ? -7.151 3.663 -9.671 1.00 78.94 86 ALA A CA 1
ATOM 626 C C . ALA A 1 86 ? -7.205 2.505 -10.679 1.00 78.94 86 ALA A C 1
ATOM 628 O O . ALA A 1 86 ? -6.597 1.465 -10.442 1.00 78.94 86 ALA A O 1
ATOM 629 N N . GLN A 1 87 ? -7.870 2.699 -11.823 1.00 84.50 87 GLN A N 1
ATOM 630 C CA . GLN A 1 87 ? -7.912 1.710 -12.905 1.00 84.50 87 GLN A CA 1
ATOM 631 C C . GLN A 1 87 ? -6.519 1.430 -13.473 1.00 84.50 87 GLN A C 1
ATOM 633 O O . GLN A 1 87 ? -6.144 0.272 -13.600 1.00 84.50 87 GLN A O 1
ATOM 638 N N . SER A 1 88 ? -5.728 2.470 -13.751 1.00 81.69 88 SER A N 1
ATOM 639 C CA . SER A 1 88 ? -4.353 2.314 -14.243 1.00 81.69 88 SER A CA 1
ATOM 640 C C . SER A 1 88 ? -3.478 1.528 -13.258 1.00 81.69 88 SER A C 1
ATOM 642 O O . SER A 1 88 ? -2.816 0.566 -13.642 1.00 81.69 88 SER A O 1
ATOM 644 N N . THR A 1 89 ? -3.556 1.870 -11.967 1.00 88.38 89 THR A N 1
ATOM 645 C CA . THR A 1 89 ? -2.830 1.168 -10.893 1.00 88.38 89 THR A CA 1
ATOM 646 C C . THR A 1 89 ? -3.257 -0.294 -10.769 1.00 88.38 89 THR A C 1
ATOM 648 O O . THR A 1 89 ? -2.430 -1.182 -10.576 1.00 88.38 89 THR A O 1
ATOM 651 N N . LEU A 1 90 ? -4.558 -0.567 -10.868 1.00 90.69 90 LEU A N 1
ATOM 652 C CA . LEU A 1 90 ? -5.073 -1.928 -10.766 1.00 90.69 90 LEU A CA 1
ATOM 653 C C . LEU A 1 90 ? -4.684 -2.767 -11.988 1.00 90.69 90 LEU A C 1
ATOM 655 O O . LEU A 1 90 ? -4.352 -3.939 -11.837 1.00 90.69 90 LEU A O 1
ATOM 659 N N . ASN A 1 91 ? -4.670 -2.163 -13.176 1.00 91.75 91 ASN A N 1
ATOM 660 C CA . ASN A 1 91 ? -4.243 -2.825 -14.403 1.00 91.75 91 ASN A CA 1
ATOM 661 C C . ASN A 1 91 ? -2.755 -3.196 -14.351 1.00 91.75 91 ASN A C 1
ATOM 663 O O . ASN A 1 91 ? -2.414 -4.334 -14.665 1.00 91.75 91 ASN A O 1
ATOM 667 N N . SER A 1 92 ? -1.874 -2.291 -13.903 1.00 91.19 92 SER A N 1
ATOM 668 C CA . SER A 1 92 ? -0.443 -2.606 -13.764 1.00 91.19 92 SER A CA 1
ATOM 669 C C . SER A 1 92 ? -0.191 -3.690 -12.712 1.00 91.19 92 SER A C 1
ATOM 671 O O . SER A 1 92 ? 0.599 -4.606 -12.940 1.00 91.19 92 SER A O 1
ATOM 673 N N . PHE A 1 93 ? -0.923 -3.659 -11.594 1.00 92.94 93 PHE A N 1
ATOM 674 C CA . PHE A 1 93 ? -0.871 -4.717 -10.585 1.00 92.94 93 PHE A CA 1
ATOM 675 C C . PHE A 1 93 ? -1.364 -6.069 -11.123 1.00 92.94 93 PHE A C 1
ATOM 677 O O . PHE A 1 93 ? -0.775 -7.109 -10.832 1.00 92.94 93 PHE A O 1
ATOM 684 N N . HIS A 1 94 ? -2.432 -6.067 -11.922 1.00 92.75 94 HIS A N 1
ATOM 685 C CA . HIS A 1 94 ? -2.970 -7.282 -12.526 1.00 92.75 94 HIS A CA 1
ATOM 686 C C . HIS A 1 94 ? -1.993 -7.908 -13.530 1.00 92.75 94 HIS A C 1
ATOM 688 O O . HIS A 1 94 ? -1.812 -9.124 -13.523 1.00 92.75 94 HIS A O 1
ATOM 694 N N . GLU A 1 95 ? -1.315 -7.098 -14.342 1.00 93.81 95 GLU A N 1
ATOM 695 C CA . GLU A 1 95 ? -0.280 -7.590 -15.256 1.00 93.81 95 GLU A CA 1
ATOM 696 C C . GLU A 1 95 ? 0.933 -8.159 -14.507 1.00 93.81 95 GLU A C 1
ATOM 698 O O . GLU A 1 95 ? 1.431 -9.225 -14.871 1.00 93.81 95 GLU A O 1
ATOM 703 N N . TRP A 1 96 ? 1.356 -7.537 -13.400 1.00 93.62 96 TRP A N 1
ATOM 704 C CA . TRP A 1 96 ? 2.382 -8.115 -12.525 1.00 93.62 96 TRP A CA 1
ATOM 705 C C . TRP A 1 96 ? 1.964 -9.490 -11.974 1.00 93.62 96 TRP A C 1
ATOM 707 O O . TRP A 1 96 ? 2.753 -10.437 -11.985 1.00 93.62 96 TRP A O 1
ATOM 717 N N . ALA A 1 97 ? 0.703 -9.629 -11.552 1.00 93.50 97 ALA A N 1
ATOM 718 C CA . ALA A 1 97 ? 0.164 -10.895 -11.060 1.00 93.50 97 ALA A CA 1
ATOM 719 C C . ALA A 1 97 ? 0.101 -11.977 -12.153 1.00 93.50 97 ALA A C 1
ATOM 721 O O . ALA A 1 97 ? 0.465 -13.120 -11.882 1.00 93.50 97 ALA A O 1
ATOM 722 N N . LYS A 1 98 ? -0.283 -11.629 -13.389 1.00 94.81 98 LYS A N 1
ATOM 723 C CA . LYS A 1 98 ? -0.267 -12.567 -14.526 1.00 94.81 98 LYS A CA 1
ATOM 724 C C . LYS A 1 98 ? 1.133 -13.076 -14.846 1.00 94.81 98 LYS A C 1
ATOM 726 O O . LYS A 1 98 ? 1.306 -14.258 -15.130 1.00 94.81 98 LYS A O 1
ATOM 731 N N . GLN A 1 99 ? 2.137 -12.200 -14.796 1.00 93.00 99 GLN A N 1
ATOM 732 C CA . GLN A 1 99 ? 3.527 -12.601 -15.024 1.00 93.00 99 GLN A CA 1
ATOM 733 C C . GLN A 1 99 ? 3.997 -13.605 -13.968 1.00 93.00 99 GLN A C 1
ATOM 735 O O . GLN A 1 99 ? 4.675 -14.568 -14.310 1.00 93.00 99 GLN A O 1
ATOM 740 N N . ALA A 1 100 ? 3.588 -13.426 -12.709 1.00 93.81 100 ALA A N 1
ATOM 741 C CA . ALA A 1 100 ? 3.845 -14.398 -11.652 1.00 93.81 100 ALA A CA 1
ATOM 742 C C . ALA A 1 100 ? 3.072 -15.713 -11.861 1.00 93.81 100 ALA A C 1
ATOM 744 O O . ALA A 1 100 ? 3.642 -16.783 -11.677 1.00 93.81 100 ALA A O 1
ATOM 745 N N . GLU A 1 101 ? 1.800 -15.655 -12.264 1.00 92.75 101 GLU A N 1
ATOM 746 C CA . GLU A 1 101 ? 0.968 -16.839 -12.532 1.00 92.75 101 GLU A CA 1
ATOM 747 C C . GLU A 1 101 ? 1.511 -17.698 -13.684 1.00 92.75 101 GLU A C 1
ATOM 749 O O . GLU A 1 101 ? 1.423 -18.923 -13.639 1.00 92.75 101 GLU A O 1
ATOM 754 N N . ALA A 1 102 ? 2.133 -17.074 -14.688 1.00 95.12 102 ALA A N 1
ATOM 755 C CA . ALA A 1 102 ? 2.791 -17.776 -15.788 1.00 95.12 102 ALA A CA 1
ATOM 756 C C . ALA A 1 102 ? 4.049 -18.560 -15.356 1.00 95.12 102 ALA A C 1
ATOM 758 O O . ALA A 1 102 ? 4.552 -19.390 -16.116 1.00 95.12 102 ALA A O 1
ATOM 759 N N . MET A 1 103 ? 4.572 -18.315 -14.150 1.00 93.50 103 MET A N 1
ATOM 760 C CA . MET A 1 103 ? 5.709 -19.048 -13.596 1.00 93.50 103 MET A CA 1
ATOM 761 C C . MET A 1 103 ? 5.243 -20.330 -12.902 1.00 93.50 103 MET A C 1
ATOM 763 O O . MET A 1 103 ? 4.216 -20.370 -12.227 1.00 93.50 103 MET A O 1
ATOM 767 N N . GLN A 1 104 ? 6.040 -21.393 -12.989 1.00 93.06 104 GLN A N 1
ATOM 768 C CA . GLN A 1 104 ? 5.729 -22.633 -12.286 1.00 93.06 104 GLN A CA 1
ATOM 769 C C . GLN A 1 104 ? 6.163 -22.545 -10.816 1.00 93.06 104 GLN A C 1
ATOM 771 O O . GLN A 1 104 ? 7.354 -22.562 -10.520 1.00 93.06 104 GLN A O 1
ATOM 776 N N . ASN A 1 105 ? 5.190 -22.478 -9.899 1.00 93.06 105 ASN A N 1
ATOM 777 C CA . ASN A 1 105 ? 5.395 -22.390 -8.444 1.00 93.06 105 ASN A CA 1
ATOM 778 C C . ASN A 1 105 ? 6.374 -21.271 -8.021 1.00 93.06 105 ASN A C 1
ATOM 780 O O . ASN A 1 105 ? 7.389 -21.558 -7.378 1.00 93.06 105 ASN A O 1
ATOM 784 N N . PRO A 1 106 ? 6.101 -19.997 -8.362 1.00 94.69 106 PRO A N 1
ATOM 785 C CA . PRO A 1 106 ? 7.017 -18.905 -8.058 1.00 94.69 106 PRO A CA 1
ATOM 786 C C . PRO A 1 106 ? 7.180 -18.722 -6.547 1.00 94.69 106 PRO A C 1
ATOM 788 O O . PRO A 1 106 ? 6.206 -18.692 -5.787 1.00 94.69 106 PRO A O 1
ATOM 791 N N . SER A 1 107 ? 8.420 -18.535 -6.095 1.00 95.62 107 SER A N 1
ATOM 792 C CA . SER A 1 107 ? 8.654 -18.079 -4.729 1.00 95.62 107 SER A CA 1
ATOM 793 C C . SER A 1 107 ? 8.283 -16.599 -4.592 1.00 95.62 107 SER A C 1
ATOM 795 O O . SER A 1 107 ? 8.239 -15.849 -5.568 1.00 95.62 107 SER A O 1
ATOM 797 N N . ARG A 1 108 ? 8.096 -16.119 -3.357 1.00 94.56 108 ARG A N 1
ATOM 798 C CA . ARG A 1 108 ? 7.885 -14.679 -3.101 1.00 94.56 108 ARG A CA 1
ATOM 799 C C . ARG A 1 108 ? 9.015 -13.810 -3.665 1.00 94.56 108 ARG A C 1
ATOM 801 O O . ARG A 1 108 ? 8.766 -12.681 -4.075 1.00 94.56 108 ARG A O 1
ATOM 808 N N . MET A 1 109 ? 10.242 -14.334 -3.680 1.00 95.62 109 MET A N 1
ATOM 809 C CA . MET A 1 109 ? 11.396 -13.628 -4.231 1.00 95.62 109 MET A CA 1
ATOM 810 C C . MET A 1 109 ? 11.314 -13.524 -5.755 1.00 95.62 109 MET A C 1
ATOM 812 O O . MET A 1 109 ? 11.674 -12.494 -6.314 1.00 95.62 109 MET A O 1
ATOM 816 N N . ASP A 1 110 ? 10.810 -14.556 -6.425 1.00 92.81 110 ASP A N 1
ATOM 817 C CA . ASP A 1 110 ? 10.647 -14.540 -7.879 1.00 92.81 110 ASP A CA 1
ATOM 818 C C . ASP A 1 110 ? 9.576 -13.532 -8.297 1.00 92.81 110 ASP A C 1
ATOM 820 O O . ASP A 1 110 ? 9.819 -12.717 -9.180 1.00 92.81 110 ASP A O 1
ATOM 824 N N . ILE A 1 111 ? 8.462 -13.472 -7.561 1.00 94.25 111 ILE A N 1
ATOM 825 C CA . ILE A 1 111 ? 7.414 -12.457 -7.754 1.00 94.25 111 ILE A CA 1
ATOM 826 C C . ILE A 1 111 ? 7.980 -11.039 -7.557 1.00 94.25 111 ILE A C 1
ATOM 828 O O . ILE A 1 111 ? 7.720 -10.140 -8.357 1.00 94.25 111 ILE A O 1
ATOM 832 N N . TYR A 1 112 ? 8.799 -10.832 -6.519 1.00 94.25 112 TYR A N 1
ATOM 833 C CA . TYR A 1 112 ? 9.453 -9.546 -6.258 1.00 94.25 112 TYR A CA 1
ATOM 834 C C . TYR A 1 112 ? 10.445 -9.141 -7.359 1.00 94.25 112 TYR A C 1
ATOM 836 O O . TYR A 1 112 ? 10.545 -7.959 -7.695 1.00 94.25 112 TYR A O 1
ATOM 844 N N . LYS A 1 113 ? 11.163 -10.102 -7.951 1.00 95.44 113 LYS A N 1
ATOM 845 C CA . LYS A 1 113 ? 12.092 -9.827 -9.056 1.00 95.44 113 LYS A CA 1
ATOM 846 C C . LYS A 1 113 ? 11.381 -9.265 -10.282 1.00 95.44 113 LYS A C 1
ATOM 848 O O . LYS A 1 113 ? 11.959 -8.389 -10.913 1.00 95.44 113 LYS A O 1
ATOM 853 N N . ILE A 1 114 ? 10.145 -9.685 -10.563 1.00 93.44 114 ILE A N 1
ATOM 854 C CA . ILE A 1 114 ? 9.350 -9.125 -11.667 1.00 93.44 114 ILE A CA 1
ATOM 855 C C . ILE A 1 114 ? 9.167 -7.610 -11.471 1.00 93.44 114 ILE A C 1
ATOM 857 O O . ILE A 1 114 ? 9.474 -6.831 -12.366 1.00 93.44 114 ILE A O 1
ATOM 861 N N . TYR A 1 115 ? 8.784 -7.177 -10.264 1.00 94.12 115 TYR A N 1
ATOM 862 C CA . TYR A 1 115 ? 8.682 -5.749 -9.934 1.00 94.12 115 TYR A CA 1
ATOM 863 C C . TYR A 1 115 ? 10.035 -5.028 -10.050 1.00 94.12 115 TYR A C 1
ATOM 865 O O . TYR A 1 115 ? 10.120 -3.922 -10.573 1.00 94.12 115 TYR A O 1
ATOM 873 N N . LYS A 1 116 ? 11.121 -5.644 -9.566 1.00 94.12 116 LYS A N 1
ATOM 874 C CA . LYS A 1 116 ? 12.455 -5.022 -9.596 1.00 94.12 116 LYS A CA 1
ATOM 875 C C . LYS A 1 116 ? 13.042 -4.876 -10.998 1.00 94.12 116 LYS A C 1
ATOM 877 O O . LYS A 1 116 ? 13.865 -3.986 -11.192 1.00 94.12 116 LYS A O 1
ATOM 882 N N . GLN A 1 117 ? 12.674 -5.750 -11.929 1.00 92.25 117 GLN A N 1
ATOM 883 C CA . GLN A 1 117 ? 13.155 -5.727 -13.312 1.00 92.25 117 GLN A CA 1
ATOM 884 C C . GLN A 1 117 ? 12.478 -4.640 -14.156 1.00 92.25 117 GLN A C 1
ATOM 886 O O . GLN A 1 117 ? 13.087 -4.162 -15.111 1.00 92.25 117 GLN A O 1
ATOM 891 N N . ASP A 1 118 ? 11.282 -4.201 -13.757 1.00 89.44 118 ASP A N 1
ATOM 892 C CA . ASP A 1 118 ? 10.515 -3.117 -14.390 1.00 89.44 118 ASP A CA 1
ATOM 893 C C . ASP A 1 118 ? 10.998 -1.706 -13.984 1.00 89.44 118 ASP A C 1
ATOM 895 O O . ASP A 1 118 ? 10.353 -0.693 -14.248 1.00 89.44 118 ASP A O 1
ATOM 899 N N . ALA A 1 119 ? 12.151 -1.610 -13.313 1.00 89.94 119 ALA A N 1
ATOM 900 C CA . ALA A 1 119 ? 12.755 -0.324 -12.994 1.00 89.94 119 ALA A CA 1
ATOM 901 C C . ALA A 1 119 ? 13.188 0.412 -14.279 1.00 89.94 119 ALA A C 1
ATOM 903 O O . ALA A 1 119 ? 13.674 -0.226 -15.216 1.00 89.94 119 ALA A O 1
ATOM 904 N N . PRO A 1 120 ? 13.074 1.753 -14.334 1.00 90.81 120 PRO A N 1
ATOM 905 C CA . PRO A 1 120 ? 13.579 2.516 -15.466 1.00 90.81 120 PRO A CA 1
ATOM 906 C C . PRO A 1 120 ? 15.097 2.331 -15.591 1.00 90.81 12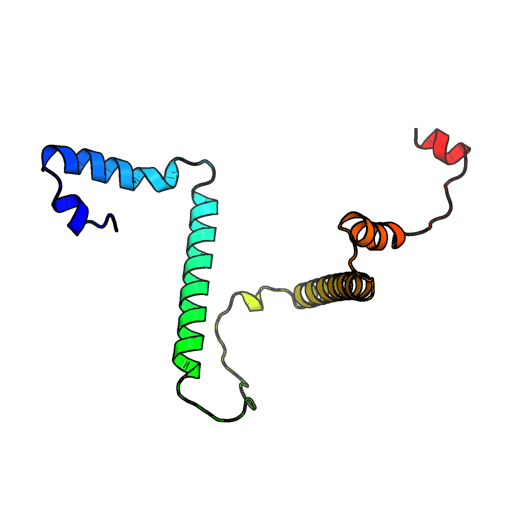0 PRO A C 1
ATOM 908 O O . PRO A 1 120 ? 15.855 2.654 -14.676 1.00 90.81 120 PRO A O 1
ATOM 911 N N . HIS A 1 121 ? 15.541 1.834 -16.746 1.00 88.94 121 HIS A N 1
ATOM 912 C CA . HIS A 1 121 ? 16.955 1.592 -17.059 1.00 88.94 121 HIS A CA 1
ATOM 913 C C . HIS A 1 121 ? 17.616 2.857 -17.616 1.00 88.94 121 HIS A C 1
ATOM 915 O O . HIS A 1 121 ? 18.066 2.903 -18.762 1.00 88.94 121 HIS A O 1
ATOM 921 N N . SER A 1 122 ? 17.612 3.919 -16.811 1.00 90.25 122 SER A N 1
ATOM 922 C CA . SER A 1 122 ? 18.275 5.179 -17.151 1.00 90.25 122 SER A CA 1
ATOM 923 C C . SER A 1 122 ? 19.785 4.989 -17.286 1.00 90.25 122 SER A C 1
ATOM 925 O O . SER A 1 122 ? 20.383 4.151 -16.609 1.00 90.25 122 SER A O 1
ATOM 927 N N . HIS A 1 123 ? 20.414 5.798 -18.138 1.00 92.50 123 HIS A N 1
ATOM 928 C CA . HIS A 1 123 ? 21.872 5.829 -18.210 1.00 92.50 123 HIS A CA 1
ATOM 929 C C . HIS A 1 123 ? 22.418 6.440 -16.912 1.00 92.50 123 HIS A C 1
ATOM 931 O O . HIS A 1 123 ? 21.878 7.461 -16.470 1.00 92.50 123 HIS A O 1
ATOM 937 N N . PRO A 1 124 ? 23.443 5.832 -16.288 1.00 93.62 124 PRO A N 1
ATOM 938 C CA . PRO A 1 124 ? 24.084 6.413 -15.116 1.00 93.62 124 PRO A CA 1
ATOM 939 C C . PRO A 1 124 ? 24.590 7.828 -15.409 1.00 93.62 124 PRO A C 1
ATOM 941 O O . PRO A 1 124 ? 25.029 8.116 -16.524 1.00 93.62 124 PRO A O 1
ATOM 944 N N . MET A 1 125 ? 24.520 8.704 -14.407 1.00 93.12 125 MET A N 1
ATOM 945 C CA . MET A 1 125 ? 25.129 10.035 -14.483 1.00 93.12 125 MET A CA 1
ATOM 946 C C . MET A 1 125 ? 26.665 9.911 -14.556 1.00 93.12 125 MET A C 1
ATOM 948 O O . MET A 1 125 ? 27.206 8.893 -14.113 1.00 93.12 125 MET A O 1
ATOM 952 N N . SER A 1 126 ? 27.362 10.897 -15.135 1.00 95.88 126 SER A N 1
ATOM 953 C CA . SER A 1 126 ? 28.831 10.845 -15.268 1.00 95.88 126 SER A CA 1
ATOM 954 C C . SER A 1 126 ? 29.524 10.867 -13.908 1.00 95.88 126 SER A C 1
ATOM 956 O O . SER A 1 126 ? 28.921 11.281 -12.922 1.00 95.88 126 SER A O 1
ATOM 958 N N . ASP A 1 127 ? 30.789 10.458 -13.852 1.00 95.50 127 ASP A N 1
ATOM 959 C CA . ASP A 1 127 ? 31.549 10.438 -12.599 1.00 95.50 127 ASP A CA 1
ATOM 960 C C . ASP A 1 127 ? 31.609 11.837 -11.959 1.00 95.50 127 ASP A C 1
ATOM 962 O O . ASP A 1 127 ? 31.406 11.971 -10.758 1.00 95.50 127 ASP A O 1
ATOM 966 N N . GLU A 1 128 ? 31.751 12.905 -12.753 1.00 94.69 128 GLU A N 1
ATOM 967 C CA . GLU A 1 128 ? 31.713 14.281 -12.236 1.00 94.69 128 GLU A CA 1
ATOM 968 C C . GLU A 1 128 ? 30.342 14.653 -11.654 1.00 94.69 128 GLU A C 1
ATOM 970 O O . GLU A 1 128 ? 30.268 15.348 -10.644 1.00 94.69 128 GLU A O 1
ATOM 975 N N . GLN A 1 129 ? 29.254 14.177 -12.265 1.00 94.19 129 GLN A N 1
ATOM 976 C CA . GLN A 1 129 ? 27.894 14.395 -11.763 1.00 94.19 129 GLN A CA 1
ATOM 977 C C . GLN A 1 129 ? 27.603 13.563 -10.510 1.00 94.19 129 GLN A C 1
ATOM 979 O O . GLN A 1 129 ? 26.818 13.986 -9.665 1.00 94.19 129 GLN A O 1
ATOM 984 N N . GLN A 1 130 ? 28.221 12.384 -10.385 1.00 96.06 130 GLN A N 1
ATOM 985 C CA . GLN A 1 130 ? 28.140 11.570 -9.174 1.00 96.06 130 GLN A CA 1
ATOM 986 C C . GLN A 1 130 ? 28.862 12.267 -8.023 1.00 96.06 130 GLN A C 1
ATOM 988 O O . GLN A 1 130 ? 28.292 12.374 -6.944 1.00 96.06 130 GLN A O 1
ATOM 993 N N . GLU A 1 131 ? 30.063 12.795 -8.261 1.00 91.12 131 GLU A N 1
ATOM 994 C CA . GLU A 1 131 ? 30.820 13.556 -7.259 1.00 91.12 131 GLU A CA 1
ATOM 995 C C . GLU A 1 131 ? 30.127 14.874 -6.872 1.00 91.12 131 GLU A C 1
ATOM 997 O O . GLU A 1 131 ? 30.193 15.274 -5.717 1.00 91.12 131 GLU A O 1
ATOM 1002 N N . GLU A 1 132 ? 29.411 15.535 -7.792 1.00 92.62 132 GLU A N 1
ATOM 1003 C CA . GLU A 1 132 ? 28.578 16.709 -7.466 1.00 92.62 132 GLU A CA 1
ATOM 1004 C C . GLU A 1 132 ? 27.351 16.350 -6.603 1.00 92.62 132 GLU A C 1
ATOM 1006 O O . GLU A 1 132 ? 26.832 17.193 -5.870 1.00 92.62 132 GLU A O 1
ATOM 1011 N N . PHE A 1 133 ? 26.866 15.108 -6.690 1.00 91.81 133 PHE A N 1
ATOM 1012 C CA . PHE A 1 133 ? 25.707 14.631 -5.935 1.00 91.81 133 PHE A CA 1
ATOM 1013 C C . PHE A 1 133 ? 26.046 14.188 -4.498 1.00 91.81 133 PHE A C 1
ATOM 1015 O O . PHE A 1 133 ? 25.150 14.191 -3.646 1.00 91.81 133 PHE A O 1
ATOM 1022 N N . LEU A 1 134 ? 27.293 13.767 -4.248 1.00 86.06 134 LEU A N 1
ATOM 1023 C CA . LEU A 1 134 ? 27.791 13.270 -2.954 1.00 86.06 134 LEU A CA 1
ATOM 1024 C C . LEU A 1 134 ? 28.031 14.395 -1.933 1.00 86.06 134 LEU A C 1
ATOM 1026 O O . LEU A 1 134 ? 27.721 14.145 -0.743 1.00 86.06 134 LEU A O 1
#

Foldseek 3Di:
DPDPVVLVPDDPVCSVVVVVCVVCVLVPDPPSVVVVVVVVVVVVVVVVVVVVVVVVVPDDDDPDDPPDDPDPDCVVVCDVVNVVVVVVVVVVVVVLVVVVVVDDPDDPVNSVVSVVVPDPPDDDDDPVVVVVVD

Sequence (134 aa):
AADDGTISVLRPEQQSKARSFFKGASQLIGGSSQRAQIAQVLNEKVASARTVLHQSAMTGGRFDTLERGESSSATTAIKPTANQAAQSTLNSFHEWAKQAEAMQNPSRMDIYKIYKQDAPHSHPMSDEQQEEFL

Radius of gyration: 27.01 Å; chains: 1; bounding box: 68×39×62 Å

pLDDT: mean 78.21, std 17.89, range [37.81, 96.06]